Protein AF-A0A7X7EBE5-F1 (afdb_monomer_lite)

Foldseek 3Di:
DDDDDPVPVVPPVVPPVVVPVVVVVPPVPPPCPPVPPVQQFWAWKWKAQQVQREIEIDTDSRLVVVLVVQVVCLVVLNDPDNVVSVCCVVPHPVRIDIGGDDTDDPPDDRVVRNVVVVVVCVVVVGHYD

pLDDT: mean 72.9, std 20.58, range [32.28, 92.06]

Radius of gyration: 17.82 Å; chains: 1; bounding box: 35×42×55 Å

Secondary structure (DSSP, 8-state):
----SGGGTHHHHTTTTHHHHHHHHTTSSSS-TTT-------EEEEEEETTT--EEEEEESSHHHHHHHHHHHHHHT--S-HHHHHHHHHH-GGGEEEEEEEE--TTS-HHHHHHHHHHHHHHTTPPB-

Sequence (129 aa):
MHVTQIGKQMRRWFAHMTFICYHACMLVNERYSHLFTNQKVRGLIRIKNLQNNRILLVGSEDIAADIQRIRFSLDLGTYENDVLQQEYETIGLELFSIDAYLQASEDEDLQTLLAEHTKHLLAQSLLMY

Structure (mmCIF, N/CA/C/O backbone):
data_AF-A0A7X7EBE5-F1
#
_entry.id   AF-A0A7X7EBE5-F1
#
loop_
_atom_site.group_PDB
_atom_site.id
_atom_site.type_symbol
_atom_site.label_atom_id
_atom_site.label_alt_id
_atom_site.label_comp_id
_atom_site.label_asym_id
_atom_site.label_entity_id
_atom_site.label_seq_id
_atom_site.pdbx_PDB_ins_code
_atom_site.Cartn_x
_atom_site.Cartn_y
_atom_site.Cartn_z
_atom_site.occupancy
_atom_site.B_iso_or_equiv
_atom_site.auth_seq_id
_atom_site.auth_comp_id
_atom_site.auth_asym_id
_atom_site.auth_atom_id
_atom_site.pdbx_PDB_model_num
ATOM 1 N N . MET A 1 1 ? -14.994 -16.109 30.445 1.00 39.00 1 MET A N 1
ATOM 2 C CA . MET A 1 1 ? -13.861 -16.398 29.539 1.00 39.00 1 MET A CA 1
ATOM 3 C C . MET A 1 1 ? -14.409 -17.217 28.377 1.00 39.00 1 MET A C 1
ATOM 5 O O . MET A 1 1 ? -14.638 -18.403 28.545 1.00 39.00 1 MET A O 1
ATOM 9 N N . HIS A 1 2 ? -14.777 -16.572 27.267 1.00 39.03 2 HIS A N 1
ATOM 10 C CA . HIS A 1 2 ? -15.507 -17.207 26.161 1.00 39.03 2 HIS A CA 1
ATOM 11 C C . HIS A 1 2 ? -14.879 -16.751 24.836 1.00 39.03 2 HIS A C 1
ATOM 13 O O . HIS A 1 2 ? -15.316 -15.779 24.233 1.00 39.03 2 HIS A O 1
ATOM 19 N N . VAL A 1 3 ? -13.798 -17.413 24.419 1.00 44.19 3 VAL A N 1
ATOM 20 C CA . VAL A 1 3 ? -13.132 -17.159 23.130 1.00 44.19 3 VAL A CA 1
ATOM 21 C C . VAL A 1 3 ? -12.849 -18.510 22.485 1.00 44.19 3 VAL A C 1
ATOM 23 O O . VAL A 1 3 ? -11.767 -19.068 22.629 1.00 44.19 3 VAL A O 1
ATOM 26 N N . THR A 1 4 ? -13.863 -19.128 21.871 1.00 50.44 4 THR A N 1
ATOM 27 C CA . THR A 1 4 ? -13.669 -20.399 21.136 1.00 50.44 4 THR A CA 1
ATOM 28 C C . THR A 1 4 ? -14.784 -20.690 20.122 1.00 50.44 4 THR A C 1
ATOM 30 O O . THR A 1 4 ? -15.250 -21.819 20.002 1.00 50.44 4 THR A O 1
ATOM 33 N N . GLN A 1 5 ? -15.255 -19.684 19.376 1.00 42.72 5 GLN A N 1
ATOM 34 C CA . GLN A 1 5 ? -16.290 -19.894 18.341 1.00 42.72 5 GLN A CA 1
ATOM 35 C C . GLN A 1 5 ? -15.924 -19.413 16.926 1.00 42.72 5 GLN A C 1
ATOM 37 O O . GLN A 1 5 ? -16.640 -19.740 15.986 1.00 42.72 5 GLN A O 1
ATOM 42 N N . ILE A 1 6 ? -14.789 -18.738 16.721 1.00 47.84 6 ILE A N 1
ATOM 43 C CA . ILE A 1 6 ? -14.470 -18.120 15.416 1.00 47.84 6 ILE A CA 1
ATOM 44 C C . ILE A 1 6 ? -13.873 -19.135 14.411 1.00 47.84 6 ILE A C 1
ATOM 46 O O . ILE A 1 6 ? -14.085 -19.033 13.206 1.00 47.84 6 ILE A O 1
ATOM 50 N N . GLY A 1 7 ? -13.249 -20.221 14.884 1.00 41.09 7 GLY A N 1
ATOM 51 C CA . GLY A 1 7 ? -12.564 -21.205 14.026 1.00 41.09 7 GLY A CA 1
ATOM 52 C C . GLY A 1 7 ? -13.449 -22.127 13.164 1.00 41.09 7 GLY A C 1
ATOM 53 O O . GLY A 1 7 ? -12.922 -23.000 12.473 1.00 41.09 7 GLY A O 1
ATOM 54 N N . LYS A 1 8 ? -14.786 -22.000 13.202 1.00 41.97 8 LYS A N 1
ATOM 55 C CA . LYS A 1 8 ? -15.704 -22.862 12.423 1.00 41.97 8 LYS A CA 1
ATOM 56 C C . LYS A 1 8 ? -16.255 -22.230 11.141 1.00 41.97 8 LYS A C 1
ATOM 58 O O . LYS A 1 8 ? -16.672 -22.988 10.269 1.00 41.97 8 LYS A O 1
ATOM 63 N N . GLN A 1 9 ? -16.215 -20.906 10.971 1.00 41.09 9 GLN A N 1
ATOM 64 C CA . GLN A 1 9 ? -16.648 -20.282 9.708 1.00 41.09 9 GLN A CA 1
ATOM 65 C C . GLN A 1 9 ? -15.575 -20.329 8.605 1.00 41.09 9 GLN A C 1
ATOM 67 O O . GLN A 1 9 ? -15.913 -20.398 7.426 1.00 41.09 9 GLN A O 1
ATOM 72 N N . MET A 1 10 ? -14.296 -20.417 8.978 1.00 38.41 10 MET A N 1
ATOM 73 C CA . MET A 1 10 ? -13.158 -20.360 8.048 1.00 38.41 10 MET A CA 1
ATOM 74 C C . MET A 1 10 ? -13.047 -21.570 7.102 1.00 38.41 10 MET A C 1
ATOM 76 O O . MET A 1 10 ? -12.520 -21.456 6.003 1.00 38.41 10 MET A O 1
ATOM 80 N N . ARG A 1 11 ? -13.587 -22.741 7.468 1.00 43.78 11 ARG A N 1
ATOM 81 C CA . ARG A 1 11 ? -13.451 -23.959 6.640 1.00 43.78 11 ARG A CA 1
ATOM 82 C C . ARG A 1 11 ? -14.485 -24.111 5.529 1.00 43.78 11 ARG A C 1
ATOM 84 O O . ARG A 1 11 ? -14.304 -24.961 4.663 1.00 43.78 11 ARG A O 1
ATOM 91 N N . ARG A 1 12 ? -15.565 -23.325 5.532 1.00 37.06 12 ARG A N 1
ATOM 92 C CA . ARG A 1 12 ? -16.661 -23.505 4.564 1.00 37.06 12 ARG A CA 1
ATOM 93 C C . ARG A 1 12 ? -16.508 -22.644 3.304 1.00 37.06 12 ARG A C 1
ATOM 95 O O . ARG A 1 12 ? -17.064 -23.004 2.274 1.00 37.06 12 ARG A O 1
ATOM 102 N N . TRP A 1 13 ? -15.689 -21.592 3.360 1.00 39.16 13 TRP A N 1
ATOM 103 C CA . TRP A 1 13 ? -15.339 -20.750 2.207 1.00 39.16 13 TRP A CA 1
ATOM 104 C C . TRP A 1 13 ? -14.169 -21.299 1.373 1.00 39.16 13 TRP A C 1
ATOM 106 O O . TRP A 1 13 ? -14.103 -21.052 0.171 1.00 39.16 13 TRP A O 1
ATOM 116 N N . PHE A 1 14 ? -13.305 -22.128 1.968 1.00 38.19 14 PHE A N 1
ATOM 117 C CA . PHE A 1 14 ? -12.137 -22.704 1.289 1.00 38.19 14 PHE A CA 1
ATOM 118 C C . PHE A 1 14 ? -12.472 -23.676 0.142 1.00 38.19 14 PHE A C 1
ATOM 120 O O . PHE A 1 14 ? -11.646 -23.861 -0.743 1.00 38.19 14 PHE A O 1
ATOM 127 N N . ALA A 1 15 ? -13.663 -24.284 0.123 1.00 40.09 15 ALA A N 1
ATOM 128 C CA . ALA A 1 15 ? -14.010 -25.305 -0.875 1.00 40.09 15 ALA A CA 1
ATOM 129 C C . ALA A 1 15 ? -14.749 -24.766 -2.115 1.00 40.09 15 ALA A C 1
ATOM 131 O O . ALA A 1 15 ? -14.810 -25.460 -3.126 1.00 40.09 15 ALA A O 1
ATOM 132 N N . HIS A 1 16 ? -15.317 -23.555 -2.065 1.00 32.28 16 HIS A N 1
ATOM 133 C CA . HIS A 1 16 ? -16.104 -23.004 -3.182 1.00 32.28 16 HIS A CA 1
ATOM 134 C C . HIS A 1 16 ? -15.326 -21.966 -4.013 1.00 32.28 16 HIS A C 1
ATOM 136 O O . HIS A 1 16 ? -15.622 -21.774 -5.189 1.00 32.28 16 HIS A O 1
ATOM 142 N N . MET A 1 17 ? -14.278 -21.351 -3.445 1.00 34.25 17 MET A N 1
ATOM 143 C CA . MET A 1 17 ? -13.469 -20.324 -4.121 1.00 34.25 17 MET A CA 1
ATOM 144 C C . MET A 1 17 ? -12.397 -20.896 -5.068 1.00 34.25 17 MET A C 1
ATOM 146 O O . MET A 1 17 ? -11.884 -20.188 -5.930 1.00 34.25 17 MET A O 1
ATOM 150 N N . THR A 1 18 ? -12.053 -22.182 -4.952 1.00 41.09 18 THR A N 1
ATOM 151 C CA . THR A 1 18 ? -11.023 -22.814 -5.798 1.00 41.09 18 THR A CA 1
ATOM 152 C C . THR A 1 18 ? -11.493 -23.016 -7.244 1.00 41.09 18 THR A C 1
ATOM 154 O O . THR A 1 18 ? -10.670 -23.080 -8.152 1.00 41.09 18 THR A O 1
ATOM 157 N N . PHE A 1 19 ? -12.808 -23.089 -7.484 1.00 33.34 19 PHE A N 1
ATOM 158 C CA . PHE A 1 19 ? -13.352 -23.428 -8.804 1.00 33.34 19 PHE A CA 1
ATOM 159 C C . PHE A 1 19 ? -13.604 -22.205 -9.705 1.00 33.34 19 PHE A C 1
ATOM 161 O O . PHE A 1 19 ? -13.576 -22.323 -10.927 1.00 33.34 19 PHE A O 1
ATOM 168 N N . ILE A 1 20 ? -13.794 -21.014 -9.127 1.00 42.91 20 ILE A N 1
ATOM 169 C CA . ILE A 1 20 ? -14.100 -19.793 -9.897 1.00 42.91 20 ILE A CA 1
ATOM 170 C C . ILE A 1 20 ? -12.813 -19.054 -10.311 1.00 42.91 20 ILE A C 1
ATOM 172 O O . ILE A 1 20 ? -12.742 -18.522 -11.419 1.00 42.91 20 ILE A O 1
ATOM 176 N N . CYS A 1 21 ? -11.748 -19.106 -9.499 1.00 35.56 21 CYS A N 1
ATOM 177 C CA . CYS A 1 21 ? -10.474 -18.451 -9.824 1.00 35.56 21 CYS A CA 1
ATOM 178 C C . CYS A 1 21 ? -9.722 -19.112 -10.993 1.00 35.56 21 CYS A C 1
ATOM 180 O O . CYS A 1 21 ? -9.113 -18.412 -11.799 1.00 35.56 21 CYS A O 1
ATOM 182 N N . TYR A 1 22 ? -9.806 -20.438 -11.154 1.00 42.50 22 TYR A N 1
ATOM 183 C CA . TYR A 1 22 ? -9.154 -21.117 -12.284 1.00 42.50 22 TYR A CA 1
ATOM 184 C C . TYR A 1 22 ? -9.875 -20.892 -13.623 1.00 42.50 22 TYR A C 1
ATOM 186 O O . TYR A 1 22 ? -9.225 -20.853 -14.666 1.00 42.50 22 TYR A O 1
ATOM 194 N N . HIS A 1 23 ? -11.196 -20.682 -13.615 1.00 37.88 23 HIS A N 1
ATOM 195 C CA . HIS A 1 23 ? -11.964 -20.482 -14.848 1.00 37.88 23 HIS A CA 1
ATOM 196 C C . HIS A 1 23 ? -11.949 -19.022 -15.344 1.00 37.88 23 HIS A C 1
ATOM 198 O O . HIS A 1 23 ? -12.056 -18.780 -16.545 1.00 37.88 23 HIS A O 1
ATOM 204 N N . ALA A 1 24 ? -11.750 -18.044 -14.451 1.00 43.88 24 ALA A N 1
ATOM 205 C CA . ALA A 1 24 ? -11.514 -16.650 -14.838 1.00 43.88 24 ALA A CA 1
ATOM 206 C C . ALA A 1 24 ? -10.091 -16.419 -15.388 1.00 43.88 24 ALA A C 1
ATOM 208 O O . ALA A 1 24 ? -9.892 -15.547 -16.231 1.00 43.88 24 ALA A O 1
ATOM 209 N N . CYS A 1 25 ? -9.113 -17.231 -14.969 1.00 40.22 25 CYS A N 1
ATOM 210 C CA . CYS A 1 25 ? -7.716 -17.089 -15.385 1.00 40.22 25 CYS A CA 1
ATOM 211 C C . CYS A 1 25 ? -7.483 -17.443 -16.873 1.00 40.22 25 CYS A C 1
ATOM 213 O O . CYS A 1 25 ? -6.618 -16.854 -17.514 1.00 40.22 25 CYS A O 1
ATOM 215 N N . MET A 1 26 ? -8.287 -18.336 -17.472 1.00 38.44 26 MET A N 1
ATOM 216 C CA . MET A 1 26 ? -8.099 -18.738 -18.880 1.00 38.44 26 MET A CA 1
ATOM 217 C C . MET A 1 26 ? -8.824 -17.874 -19.928 1.00 38.44 26 MET A C 1
ATOM 219 O O . MET A 1 26 ? -8.460 -17.942 -21.097 1.00 38.44 26 MET A O 1
ATOM 223 N N . LEU A 1 27 ? -9.795 -17.028 -19.559 1.00 42.12 27 LEU A N 1
ATOM 224 C CA . LEU A 1 27 ? -10.525 -16.186 -20.532 1.00 42.12 27 LEU A CA 1
ATOM 225 C C . LEU A 1 27 ? -9.923 -14.785 -20.743 1.00 42.12 27 LEU A C 1
ATOM 227 O O . LEU A 1 27 ? -10.336 -14.067 -21.651 1.00 42.12 27 LEU A O 1
ATOM 231 N N . VAL A 1 28 ? -8.934 -14.393 -19.939 1.00 46.19 28 VAL A N 1
ATOM 232 C CA . VAL A 1 28 ? -8.272 -13.075 -20.024 1.00 46.19 28 VAL A CA 1
ATOM 233 C C . VAL A 1 28 ? -7.020 -13.119 -20.916 1.00 46.19 28 VAL A C 1
ATOM 235 O O . VAL A 1 28 ? -6.420 -12.090 -21.208 1.00 46.19 28 VAL A O 1
ATOM 238 N N . ASN A 1 29 ? -6.629 -14.296 -21.412 1.00 46.09 29 ASN A N 1
ATOM 239 C CA . ASN A 1 29 ? -5.350 -14.463 -22.103 1.00 46.09 29 ASN A CA 1
ATOM 240 C C . ASN A 1 29 ? -5.353 -14.010 -23.582 1.00 46.09 29 ASN A C 1
ATOM 242 O O . ASN A 1 29 ? -4.295 -13.715 -24.124 1.00 46.09 29 ASN A O 1
ATOM 246 N N . GLU A 1 30 ? -6.511 -13.893 -24.247 1.00 45.50 30 GLU A N 1
ATOM 247 C CA . GLU A 1 30 ? -6.556 -13.587 -25.695 1.00 45.50 30 GLU A CA 1
ATOM 248 C C . GLU A 1 30 ? -6.779 -12.105 -26.055 1.00 45.50 30 GLU A C 1
ATOM 250 O O . GLU A 1 30 ? -6.650 -11.741 -27.221 1.00 45.50 30 GLU A O 1
ATOM 255 N N . ARG A 1 31 ? -7.083 -11.215 -25.095 1.00 44.94 31 ARG A N 1
ATOM 256 C CA . ARG A 1 31 ? -7.346 -9.782 -25.385 1.00 44.94 31 ARG A CA 1
ATOM 257 C C . ARG A 1 31 ? -6.302 -8.791 -24.866 1.00 44.94 31 ARG A C 1
ATOM 259 O O . ARG A 1 31 ? -6.419 -7.603 -25.151 1.00 44.94 31 ARG A O 1
ATOM 266 N N . TYR A 1 32 ? -5.275 -9.254 -24.155 1.00 48.84 32 TYR A N 1
ATOM 267 C CA . TYR A 1 32 ? -4.288 -8.380 -23.507 1.00 48.84 32 TYR A CA 1
ATOM 268 C C . TYR A 1 32 ? -2.837 -8.670 -23.900 1.00 48.84 32 TYR A C 1
ATOM 270 O O . TYR A 1 32 ? -1.919 -8.246 -23.206 1.00 48.84 32 TYR A O 1
ATOM 278 N N . SER A 1 33 ? -2.606 -9.305 -25.052 1.00 40.06 33 SER A N 1
ATOM 279 C CA . SER A 1 33 ? -1.264 -9.573 -25.601 1.00 40.06 33 SER A CA 1
ATOM 280 C C . SER A 1 33 ? -0.377 -8.326 -25.754 1.00 40.06 33 SER A C 1
ATOM 282 O O . SER A 1 33 ? 0.834 -8.455 -25.880 1.00 40.06 33 SER A O 1
ATOM 284 N N . HIS A 1 34 ? -0.956 -7.121 -25.709 1.00 46.28 34 HIS A N 1
ATOM 285 C CA . HIS A 1 34 ? -0.237 -5.843 -25.772 1.00 46.28 34 HIS A CA 1
ATOM 286 C C . HIS A 1 34 ? -0.050 -5.153 -24.408 1.00 46.28 34 HIS A C 1
ATOM 288 O O . HIS A 1 34 ? 0.752 -4.231 -24.322 1.00 46.28 34 HIS A O 1
ATOM 294 N N . LEU A 1 35 ? -0.750 -5.584 -23.346 1.00 47.12 35 LEU A N 1
ATOM 295 C CA . LEU A 1 35 ? -0.489 -5.115 -21.972 1.00 47.12 35 LEU A CA 1
ATOM 296 C C . LEU A 1 35 ? 0.694 -5.849 -21.327 1.00 47.12 35 LEU A C 1
ATOM 298 O O . LEU A 1 35 ? 1.225 -5.391 -20.323 1.00 47.12 35 LEU A O 1
ATOM 302 N N . PHE A 1 36 ? 1.134 -6.958 -21.927 1.00 45.81 36 PHE A N 1
ATOM 303 C CA . PHE A 1 36 ? 2.371 -7.658 -21.591 1.00 45.81 36 PHE A CA 1
ATOM 304 C C . PHE A 1 36 ? 3.566 -7.117 -22.387 1.00 45.81 36 PHE A C 1
ATOM 306 O O . PHE A 1 36 ? 4.433 -7.876 -22.823 1.00 45.81 36 PHE A O 1
ATOM 313 N N . THR A 1 37 ? 3.679 -5.795 -22.553 1.00 44.06 37 THR A N 1
ATOM 314 C CA . THR A 1 37 ? 5.033 -5.238 -22.526 1.00 44.06 37 THR A CA 1
ATOM 315 C C . THR A 1 37 ? 5.567 -5.588 -21.149 1.00 44.06 37 THR A C 1
ATOM 317 O O . THR A 1 37 ? 5.143 -5.016 -20.152 1.00 44.06 37 THR A O 1
ATOM 320 N N . ASN A 1 38 ? 6.421 -6.605 -21.104 1.00 51.72 38 ASN A N 1
ATOM 321 C CA . ASN A 1 38 ? 7.101 -7.149 -19.934 1.00 51.72 38 ASN A CA 1
ATOM 322 C C . ASN A 1 38 ? 8.097 -6.125 -19.345 1.00 51.72 38 ASN A C 1
ATOM 324 O O . ASN A 1 38 ? 9.257 -6.437 -19.092 1.00 51.72 38 ASN A O 1
ATOM 328 N N . GLN A 1 39 ? 7.679 -4.865 -19.225 1.00 56.97 39 GLN A N 1
ATOM 329 C CA . GLN A 1 39 ? 8.361 -3.838 -18.470 1.00 56.97 39 GLN A CA 1
ATOM 330 C C . GLN A 1 39 ? 7.845 -3.964 -17.051 1.00 56.97 39 GLN A C 1
ATOM 332 O O . GLN A 1 39 ? 6.735 -3.544 -16.730 1.00 56.97 39 GLN A O 1
ATOM 337 N N . LYS A 1 40 ? 8.661 -4.603 -16.219 1.00 70.56 40 LY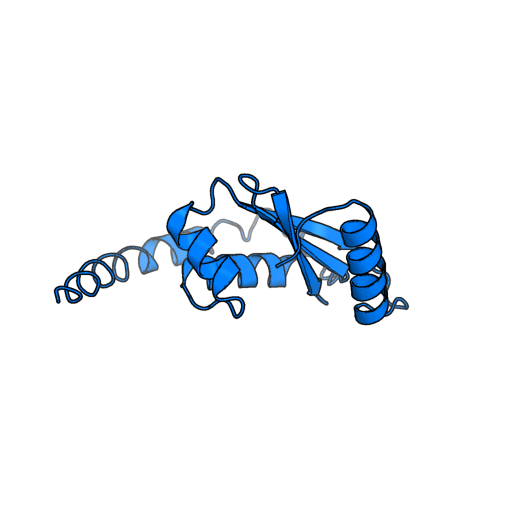S A N 1
ATOM 338 C CA . LYS A 1 4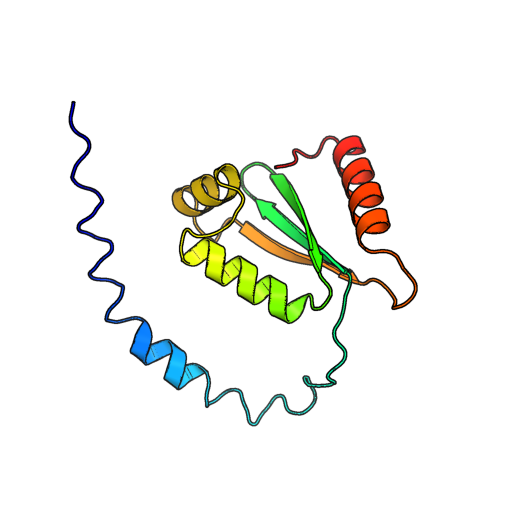0 ? 8.504 -4.547 -14.774 1.00 70.56 40 LYS A CA 1
ATOM 339 C C . LYS A 1 40 ? 8.578 -3.080 -14.383 1.00 70.56 40 LYS A C 1
ATOM 341 O O . LYS A 1 40 ? 9.627 -2.452 -14.510 1.00 70.56 40 LYS A O 1
ATOM 346 N N . VAL A 1 41 ? 7.437 -2.516 -14.013 1.00 79.88 41 VAL A N 1
ATOM 347 C CA . VAL A 1 41 ? 7.379 -1.138 -13.541 1.00 79.88 41 VAL A CA 1
ATOM 348 C C . VAL A 1 41 ? 7.667 -1.184 -12.057 1.00 79.88 41 VAL A C 1
ATOM 350 O O . VAL A 1 41 ? 6.837 -1.651 -11.274 1.00 79.88 41 VAL A O 1
ATOM 353 N N . ARG A 1 42 ? 8.850 -0.705 -11.689 1.00 88.56 42 ARG A N 1
ATOM 354 C CA . ARG A 1 42 ? 9.232 -0.534 -10.295 1.00 88.56 42 ARG A CA 1
ATOM 355 C C . ARG A 1 42 ? 8.775 0.814 -9.761 1.00 88.56 42 ARG A C 1
ATOM 357 O O . ARG A 1 42 ? 8.492 1.740 -10.519 1.00 88.56 42 ARG A O 1
ATOM 364 N N . GLY A 1 43 ? 8.709 0.935 -8.446 1.00 91.69 43 GLY A N 1
ATOM 365 C CA . GLY A 1 43 ? 8.357 2.170 -7.765 1.00 91.69 43 GLY A CA 1
ATOM 366 C C . GLY A 1 43 ? 7.711 1.918 -6.413 1.00 91.69 43 GLY A C 1
ATOM 367 O O . GLY A 1 43 ? 8.059 0.976 -5.706 1.00 91.69 43 GLY A O 1
ATOM 368 N N . LEU A 1 44 ? 6.787 2.793 -6.031 1.00 92.06 44 LEU A N 1
ATOM 369 C CA . LEU A 1 44 ? 6.127 2.770 -4.734 1.00 92.06 44 LEU A CA 1
ATOM 370 C C . LEU A 1 44 ? 4.651 2.418 -4.893 1.00 92.06 44 LEU A C 1
ATOM 372 O O . LEU A 1 44 ? 3.934 3.001 -5.707 1.00 92.06 44 LEU A O 1
ATOM 376 N N . ILE A 1 45 ? 4.189 1.500 -4.058 1.00 91.62 45 ILE A N 1
ATOM 377 C CA . ILE A 1 45 ? 2.787 1.143 -3.868 1.00 91.62 45 ILE A CA 1
ATOM 378 C C . ILE A 1 45 ? 2.282 1.882 -2.636 1.00 91.62 45 ILE A C 1
ATOM 380 O O . ILE A 1 45 ? 2.979 1.972 -1.624 1.00 91.62 45 ILE A O 1
ATOM 384 N N . ARG A 1 46 ? 1.053 2.385 -2.708 1.00 91.75 46 ARG A N 1
ATOM 385 C CA . ARG A 1 46 ? 0.354 2.978 -1.574 1.00 91.75 46 ARG A CA 1
ATOM 386 C C . ARG A 1 46 ? -0.854 2.136 -1.216 1.00 91.75 46 ARG A C 1
ATOM 388 O O . ARG A 1 46 ? -1.721 1.891 -2.050 1.00 91.75 46 ARG A O 1
ATOM 395 N N . ILE A 1 47 ? -0.922 1.767 0.054 1.00 91.00 47 ILE A N 1
ATOM 396 C CA . ILE A 1 47 ? -2.100 1.189 0.686 1.00 91.00 47 ILE A CA 1
ATOM 397 C C . ILE A 1 47 ? -2.688 2.278 1.576 1.00 91.00 47 ILE A C 1
ATOM 399 O O . ILE A 1 47 ? -2.039 2.733 2.514 1.00 91.00 47 ILE A O 1
ATOM 403 N N . LYS A 1 48 ? -3.895 2.739 1.264 1.00 90.62 48 LYS A N 1
ATOM 404 C CA . LYS A 1 48 ? -4.587 3.782 2.015 1.00 90.62 48 LYS A CA 1
ATOM 405 C C . LYS A 1 48 ? -5.890 3.243 2.579 1.00 90.62 48 LYS A C 1
ATOM 407 O O . LYS A 1 48 ? -6.755 2.806 1.825 1.00 90.62 48 LYS A O 1
ATOM 412 N N . ASN A 1 49 ? -6.063 3.371 3.885 1.00 88.75 49 ASN A N 1
ATOM 413 C CA . ASN A 1 49 ? -7.352 3.187 4.527 1.00 88.75 49 ASN A CA 1
ATOM 414 C C . ASN A 1 49 ? -8.175 4.474 4.363 1.00 88.75 49 ASN A C 1
ATOM 416 O O . ASN A 1 49 ? -7.765 5.560 4.779 1.00 88.75 49 ASN A O 1
ATOM 420 N N . LEU A 1 50 ? -9.328 4.368 3.707 1.00 86.75 50 LEU A N 1
ATOM 421 C CA . LEU A 1 50 ? -10.201 5.501 3.399 1.00 86.75 50 LEU A CA 1
ATOM 422 C C . LEU A 1 50 ? -11.019 5.967 4.613 1.00 86.75 50 LEU A C 1
ATOM 424 O O . LEU A 1 50 ? -11.508 7.094 4.613 1.00 86.75 50 LEU A O 1
ATOM 428 N N . GLN A 1 51 ? -11.144 5.140 5.655 1.00 84.38 51 GLN A N 1
ATOM 429 C CA . GLN A 1 51 ? -11.881 5.464 6.876 1.00 84.38 51 GLN A CA 1
ATOM 430 C C . GLN A 1 51 ? -11.068 6.353 7.825 1.00 84.38 51 GLN A C 1
ATOM 432 O O . GLN A 1 51 ? -11.592 7.329 8.358 1.00 84.38 51 GLN A O 1
ATOM 437 N N . ASN A 1 52 ? -9.796 6.021 8.057 1.00 83.62 52 ASN A N 1
ATOM 438 C CA . ASN A 1 52 ? -8.927 6.735 9.003 1.00 83.62 52 ASN A CA 1
ATOM 439 C C . ASN A 1 52 ? -7.804 7.537 8.317 1.00 83.62 52 ASN A C 1
ATOM 441 O O . ASN A 1 52 ? -7.008 8.181 8.999 1.00 83.62 52 ASN A O 1
ATOM 445 N N . ASN A 1 53 ? -7.752 7.520 6.978 1.00 85.75 53 ASN A N 1
ATOM 446 C CA . ASN A 1 53 ? -6.710 8.141 6.157 1.00 85.75 53 ASN A CA 1
ATOM 447 C C . ASN A 1 53 ? -5.283 7.658 6.465 1.00 85.75 53 ASN A C 1
ATOM 449 O O . ASN A 1 53 ? -4.326 8.337 6.083 1.00 85.75 53 ASN A O 1
ATOM 453 N N . ARG A 1 54 ? -5.124 6.494 7.110 1.00 88.75 54 ARG A N 1
ATOM 454 C CA . ARG A 1 54 ? -3.808 5.892 7.311 1.00 88.75 54 ARG A CA 1
ATOM 455 C C . ARG A 1 54 ? -3.239 5.398 5.995 1.00 88.75 54 ARG A C 1
ATOM 457 O O . ARG A 1 54 ? -3.968 4.884 5.143 1.00 88.75 54 ARG A O 1
ATOM 464 N N . ILE A 1 55 ? -1.935 5.559 5.835 1.00 90.56 55 ILE A N 1
ATOM 465 C CA . ILE A 1 55 ? -1.218 5.206 4.619 1.00 90.56 55 ILE A CA 1
ATOM 466 C C . ILE A 1 55 ? -0.034 4.308 4.968 1.00 90.56 55 ILE A C 1
ATOM 468 O O . ILE A 1 55 ? 0.695 4.570 5.918 1.00 90.56 55 ILE A O 1
ATOM 472 N N . LEU A 1 56 ? 0.165 3.264 4.170 1.00 90.94 56 LEU A N 1
ATOM 473 C CA . LEU A 1 56 ? 1.386 2.476 4.124 1.00 90.94 56 LEU A CA 1
ATOM 474 C C . LEU A 1 56 ? 1.986 2.609 2.724 1.00 90.94 56 LEU A C 1
ATOM 476 O O . LEU A 1 56 ? 1.292 2.408 1.724 1.00 90.94 56 LEU A O 1
ATOM 480 N N . LEU A 1 57 ? 3.267 2.963 2.660 1.00 91.88 57 LEU A N 1
ATOM 481 C CA . LEU A 1 57 ? 4.041 2.922 1.426 1.00 91.88 57 LEU A CA 1
ATOM 482 C C . LEU A 1 57 ? 4.907 1.667 1.404 1.00 91.88 57 LEU A C 1
ATOM 484 O O . LEU A 1 57 ? 5.521 1.314 2.408 1.00 91.88 57 LEU A O 1
ATOM 488 N N . VAL A 1 58 ? 4.976 1.021 0.244 1.00 90.62 58 VAL A N 1
ATOM 489 C CA . VAL A 1 58 ? 5.777 -0.185 0.026 1.00 90.62 58 VAL A CA 1
ATOM 490 C C . VAL A 1 58 ? 6.559 -0.020 -1.270 1.00 90.62 58 VAL A C 1
ATOM 492 O O . VAL A 1 58 ? 5.978 0.301 -2.303 1.00 90.62 58 VAL A O 1
ATOM 495 N N . GLY A 1 59 ? 7.874 -0.221 -1.225 1.00 90.75 59 GLY A N 1
ATOM 496 C CA . GLY A 1 59 ? 8.698 -0.272 -2.432 1.00 90.75 59 GLY A CA 1
ATOM 497 C C . GLY A 1 59 ? 8.501 -1.597 -3.163 1.00 90.75 59 GLY A C 1
ATOM 498 O O . GLY A 1 59 ? 8.398 -2.643 -2.525 1.00 90.75 59 GLY A O 1
ATOM 499 N N . SER A 1 60 ? 8.440 -1.555 -4.489 1.00 89.75 60 SER A N 1
ATOM 500 C CA . SER A 1 60 ? 8.227 -2.731 -5.325 1.00 89.75 60 SER A CA 1
ATOM 501 C C . SER A 1 60 ? 9.013 -2.635 -6.627 1.00 89.75 60 SER A C 1
ATOM 503 O O . SER A 1 60 ? 9.033 -1.592 -7.275 1.00 89.75 60 SER A O 1
ATOM 505 N N . GLU A 1 61 ? 9.628 -3.747 -7.024 1.00 87.50 61 GLU A N 1
ATOM 506 C CA . GLU A 1 61 ? 10.294 -3.903 -8.324 1.00 87.50 61 GLU A CA 1
ATOM 507 C C . GLU A 1 61 ? 9.299 -4.231 -9.454 1.00 87.50 61 GLU A C 1
ATOM 509 O O . GLU A 1 61 ? 9.597 -4.041 -10.631 1.00 87.50 61 GLU A O 1
ATOM 514 N N . ASP A 1 62 ? 8.109 -4.721 -9.101 1.00 87.38 62 ASP A N 1
ATOM 515 C CA . ASP A 1 62 ? 7.019 -5.025 -10.025 1.00 87.38 62 ASP A CA 1
ATOM 516 C C . ASP A 1 62 ? 5.691 -4.657 -9.360 1.00 87.38 62 ASP A C 1
ATOM 518 O O . ASP A 1 62 ? 5.042 -5.469 -8.694 1.00 87.38 62 ASP A O 1
ATOM 522 N N . ILE A 1 63 ? 5.299 -3.396 -9.543 1.00 86.81 63 ILE A N 1
ATOM 523 C CA . ILE A 1 63 ? 4.122 -2.806 -8.905 1.00 86.81 63 ILE A CA 1
ATOM 524 C C . ILE A 1 63 ? 2.864 -3.634 -9.184 1.00 86.81 63 ILE A C 1
ATOM 526 O O . ILE A 1 63 ? 2.043 -3.831 -8.290 1.00 86.81 63 ILE A O 1
ATOM 530 N N . ALA A 1 64 ? 2.684 -4.119 -10.415 1.00 83.25 64 ALA A N 1
ATOM 531 C CA . ALA A 1 64 ? 1.477 -4.847 -10.790 1.00 83.25 64 ALA A CA 1
ATOM 532 C C . ALA A 1 64 ? 1.399 -6.198 -10.067 1.00 83.25 64 ALA A C 1
ATOM 534 O O . ALA A 1 64 ? 0.354 -6.531 -9.495 1.00 83.25 64 ALA A O 1
ATOM 535 N N . ALA A 1 65 ? 2.504 -6.948 -10.057 1.00 85.69 65 ALA A N 1
ATOM 536 C CA . ALA A 1 65 ? 2.582 -8.230 -9.369 1.00 85.69 65 ALA A CA 1
ATOM 537 C C . ALA A 1 65 ? 2.462 -8.066 -7.846 1.00 85.69 65 ALA A C 1
ATOM 539 O O . ALA A 1 65 ? 1.707 -8.798 -7.200 1.00 85.69 65 ALA A O 1
ATOM 540 N N . ASP A 1 66 ? 3.146 -7.081 -7.263 1.00 88.88 66 ASP A N 1
ATOM 541 C CA . ASP A 1 66 ? 3.110 -6.862 -5.819 1.00 88.88 66 ASP A CA 1
ATOM 542 C C . ASP A 1 66 ? 1.764 -6.324 -5.336 1.00 88.88 66 ASP A C 1
ATOM 544 O O . ASP A 1 66 ? 1.312 -6.749 -4.278 1.00 88.88 66 ASP A O 1
ATOM 548 N N . ILE A 1 67 ? 1.057 -5.476 -6.094 1.00 86.56 67 ILE A N 1
ATOM 549 C CA . ILE A 1 67 ? -0.315 -5.072 -5.731 1.00 86.56 67 ILE A CA 1
ATOM 550 C C . ILE A 1 67 ? -1.225 -6.300 -5.626 1.00 86.56 67 ILE A C 1
ATOM 552 O O . ILE A 1 67 ? -2.002 -6.416 -4.674 1.00 86.56 67 ILE A O 1
ATOM 556 N N . GLN A 1 68 ? -1.135 -7.227 -6.585 1.00 84.75 68 GLN A N 1
ATOM 557 C CA . GLN A 1 68 ? -1.913 -8.466 -6.548 1.00 84.75 68 GLN A CA 1
ATOM 558 C C . GLN A 1 68 ? -1.513 -9.341 -5.361 1.00 84.75 68 GLN A C 1
ATOM 560 O O . GLN A 1 68 ? -2.387 -9.840 -4.653 1.00 84.75 68 GLN A O 1
ATOM 565 N N . ARG A 1 69 ? -0.208 -9.481 -5.103 1.00 86.44 69 ARG A N 1
ATOM 566 C CA . ARG A 1 69 ? 0.316 -10.236 -3.961 1.00 86.44 69 ARG A CA 1
ATOM 567 C C . ARG A 1 69 ? -0.151 -9.648 -2.632 1.00 86.44 69 ARG A C 1
ATOM 569 O O . ARG A 1 69 ? -0.607 -10.396 -1.780 1.00 86.44 69 ARG A O 1
ATOM 576 N N . ILE A 1 70 ? -0.072 -8.329 -2.463 1.00 87.88 70 ILE A N 1
ATOM 577 C CA . ILE A 1 70 ? -0.518 -7.618 -1.259 1.00 87.88 70 ILE A CA 1
ATOM 578 C C . ILE A 1 70 ? -2.013 -7.847 -1.046 1.00 87.88 70 ILE A C 1
ATOM 580 O O . ILE A 1 70 ? -2.402 -8.255 0.043 1.00 87.88 70 ILE A O 1
ATOM 584 N N . ARG A 1 71 ? -2.844 -7.642 -2.078 1.00 85.38 71 ARG A N 1
ATOM 585 C CA . ARG A 1 71 ? -4.291 -7.908 -1.998 1.00 85.38 71 ARG A CA 1
ATOM 586 C C . ARG A 1 71 ? -4.571 -9.338 -1.562 1.00 85.38 71 ARG A C 1
ATOM 588 O O . ARG A 1 71 ? -5.307 -9.544 -0.610 1.00 85.38 71 ARG A O 1
ATOM 595 N N . PHE A 1 72 ? -3.917 -10.299 -2.203 1.00 85.50 72 PHE A N 1
ATOM 596 C CA . PHE A 1 72 ? -4.084 -11.707 -1.880 1.00 85.50 72 PHE A CA 1
ATOM 597 C C . PHE A 1 72 ? -3.646 -12.035 -0.446 1.00 85.50 72 PHE A C 1
ATOM 599 O O . PHE A 1 72 ? -4.357 -12.739 0.261 1.00 85.50 72 PHE A O 1
ATOM 606 N N . SER A 1 73 ? -2.515 -11.498 0.016 1.00 86.38 73 SER A N 1
ATOM 607 C CA . SER A 1 73 ? -2.064 -11.667 1.402 1.00 86.38 73 SER A CA 1
ATOM 608 C C . SER A 1 73 ? -3.041 -11.064 2.411 1.00 86.38 73 SER A C 1
ATOM 610 O O . SER A 1 73 ? -3.268 -11.667 3.457 1.00 86.38 73 SER A O 1
ATOM 612 N N . LEU A 1 74 ? -3.623 -9.903 2.096 1.00 86.19 74 LEU A N 1
ATOM 613 C CA . LEU A 1 74 ? -4.622 -9.247 2.939 1.00 86.19 74 LEU A CA 1
ATOM 614 C C . LEU A 1 74 ? -5.924 -10.047 3.001 1.00 86.19 74 LEU A C 1
ATOM 616 O O . LEU A 1 74 ? -6.435 -10.297 4.090 1.00 86.19 74 LEU A O 1
ATOM 620 N N . ASP A 1 75 ? -6.407 -10.524 1.853 1.00 83.12 75 ASP A N 1
ATOM 621 C CA . ASP A 1 75 ? -7.570 -11.413 1.757 1.00 83.12 75 ASP A CA 1
ATOM 622 C C . ASP A 1 75 ? -7.360 -12.727 2.531 1.00 83.12 75 ASP A C 1
ATOM 624 O O . ASP A 1 75 ? -8.308 -13.302 3.068 1.00 83.12 75 ASP A O 1
ATOM 628 N N . LEU A 1 76 ? -6.119 -13.221 2.591 1.00 84.19 76 LEU A N 1
ATOM 629 C CA . LEU A 1 76 ? -5.772 -14.462 3.281 1.00 84.19 76 LEU A CA 1
ATOM 630 C C . LEU A 1 76 ? -5.506 -14.314 4.782 1.00 84.19 76 LEU A C 1
ATOM 632 O O . LEU A 1 76 ? -5.415 -15.342 5.459 1.00 84.19 76 LEU A O 1
ATOM 636 N N . GLY A 1 77 ? -5.361 -13.101 5.317 1.00 83.94 77 GLY A N 1
ATOM 637 C CA . GLY A 1 77 ? -4.969 -12.952 6.722 1.00 83.94 77 GLY A CA 1
ATOM 638 C C . GLY A 1 77 ? -3.470 -13.104 6.979 1.00 83.94 77 GLY A C 1
ATOM 639 O O . GLY A 1 77 ? -3.078 -13.371 8.110 1.00 83.94 77 GLY A O 1
ATOM 640 N N . THR A 1 78 ? -2.624 -13.031 5.946 1.00 84.12 78 THR A N 1
ATOM 641 C CA . THR A 1 78 ? -1.186 -13.355 6.039 1.00 84.12 78 THR A CA 1
ATOM 642 C C . THR A 1 78 ? -0.281 -12.166 5.734 1.00 84.12 78 THR A C 1
ATOM 644 O O . THR A 1 78 ? 0.892 -12.358 5.407 1.00 84.12 78 THR A O 1
ATOM 647 N N . TYR A 1 79 ? -0.812 -10.944 5.749 1.00 85.50 79 TYR A N 1
ATOM 648 C CA . TYR A 1 79 ? 0.002 -9.754 5.540 1.00 85.50 79 TYR A CA 1
ATOM 649 C C . TYR A 1 79 ? 0.868 -9.447 6.769 1.00 85.50 79 TYR A C 1
ATOM 651 O O . TYR A 1 79 ? 0.429 -9.618 7.900 1.00 85.50 79 TYR A O 1
ATOM 659 N N . GLU A 1 80 ? 2.099 -8.978 6.547 1.00 84.81 80 GLU A N 1
ATOM 660 C CA . GLU A 1 80 ? 3.106 -8.796 7.608 1.00 84.81 80 GLU A CA 1
ATOM 661 C C . GLU A 1 80 ? 2.731 -7.718 8.637 1.00 84.81 80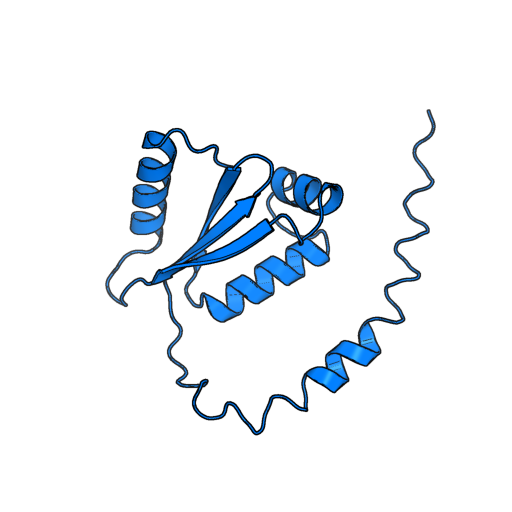 GLU A C 1
ATOM 663 O O . GLU A 1 80 ? 3.213 -7.747 9.766 1.00 84.81 80 GLU A O 1
ATOM 668 N N . ASN A 1 81 ? 1.892 -6.748 8.260 1.00 84.50 81 ASN A N 1
ATOM 669 C CA . ASN A 1 81 ? 1.452 -5.693 9.166 1.00 84.50 81 ASN A CA 1
ATOM 670 C C . ASN A 1 81 ? 0.150 -6.104 9.870 1.00 84.50 81 ASN A C 1
ATOM 672 O O . ASN A 1 81 ? -0.933 -5.934 9.309 1.00 84.50 81 ASN A O 1
ATOM 676 N N . ASP A 1 82 ? 0.270 -6.597 11.106 1.00 85.38 82 ASP A N 1
ATOM 677 C CA . ASP A 1 82 ? -0.857 -7.063 11.929 1.00 85.38 82 ASP A CA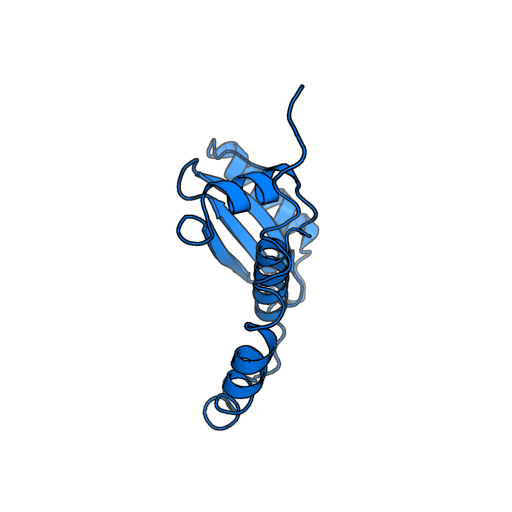 1
ATOM 678 C C . ASP A 1 82 ? -1.945 -5.994 12.120 1.00 85.38 82 ASP A C 1
ATOM 680 O O . ASP A 1 82 ? -3.136 -6.301 12.088 1.00 85.38 82 ASP A O 1
ATOM 684 N N . VAL A 1 83 ? -1.556 -4.725 12.303 1.00 86.25 83 VAL A N 1
ATOM 685 C CA . VAL A 1 83 ? -2.503 -3.616 12.515 1.00 86.25 83 VAL A CA 1
ATOM 686 C C . VAL A 1 83 ? -3.323 -3.379 11.254 1.00 86.25 83 VAL A C 1
ATOM 688 O O . VAL A 1 83 ? -4.549 -3.284 11.311 1.00 86.25 83 VAL A O 1
ATOM 691 N N . LEU A 1 84 ? -2.649 -3.306 10.107 1.00 86.75 84 LEU A N 1
ATOM 692 C CA . LEU A 1 84 ? -3.295 -3.130 8.815 1.00 86.75 84 LEU A CA 1
ATOM 693 C C . LEU A 1 84 ? -4.167 -4.344 8.483 1.00 86.75 84 LEU A C 1
ATOM 695 O O . LEU A 1 84 ? -5.301 -4.154 8.058 1.00 86.75 84 LEU A O 1
ATOM 699 N N . GLN A 1 85 ? -3.685 -5.565 8.731 1.00 86.75 85 GLN A N 1
ATOM 700 C CA . GLN A 1 85 ? -4.439 -6.803 8.526 1.00 86.75 85 GLN A CA 1
ATOM 701 C C . GLN A 1 85 ? -5.716 -6.830 9.373 1.00 86.75 85 GLN A C 1
ATOM 703 O O . GLN A 1 85 ? -6.798 -7.106 8.860 1.00 86.75 85 GLN A O 1
ATOM 708 N N . GLN A 1 86 ? -5.620 -6.486 10.657 1.00 86.19 86 GLN A N 1
ATOM 709 C CA . GLN A 1 86 ? -6.772 -6.458 11.551 1.00 86.19 86 GLN A CA 1
ATOM 710 C C . GLN A 1 86 ? -7.792 -5.386 11.143 1.00 86.19 86 GLN A C 1
ATOM 712 O O . GLN A 1 86 ? -9.000 -5.636 11.168 1.00 86.19 86 GLN A O 1
ATOM 717 N N . GLU A 1 87 ? -7.334 -4.190 10.758 1.00 86.06 87 GLU A N 1
ATOM 718 C CA . GLU A 1 87 ? -8.222 -3.147 10.231 1.00 86.06 87 GLU A CA 1
ATOM 719 C C . GLU A 1 87 ? -8.876 -3.587 8.920 1.00 86.06 87 GLU A C 1
ATOM 721 O O . GLU A 1 87 ? -10.077 -3.392 8.732 1.00 86.06 87 GLU A O 1
ATOM 726 N N . TYR A 1 88 ? -8.110 -4.226 8.042 1.00 84.50 88 TYR A N 1
ATOM 727 C CA . TYR A 1 88 ? -8.588 -4.759 6.777 1.00 84.50 88 TYR A CA 1
ATOM 728 C C . TYR A 1 88 ? -9.667 -5.834 6.977 1.00 84.50 88 TYR A C 1
ATOM 730 O O . TYR A 1 88 ? -10.712 -5.772 6.334 1.00 84.50 88 TYR A O 1
ATOM 738 N N . GLU A 1 89 ? -9.490 -6.754 7.928 1.00 84.00 89 GLU A N 1
ATOM 739 C CA . GLU A 1 89 ? -10.502 -7.758 8.294 1.00 84.00 89 GLU A CA 1
ATOM 740 C C . GLU A 1 89 ? -11.754 -7.149 8.935 1.00 84.00 89 GLU A C 1
ATOM 742 O O . GLU A 1 89 ? -12.860 -7.661 8.765 1.00 84.00 89 GLU A O 1
ATOM 747 N N . THR A 1 90 ? -11.586 -6.060 9.685 1.00 83.44 90 THR A N 1
ATOM 748 C CA . THR A 1 90 ? -12.686 -5.407 10.407 1.00 83.44 90 THR A CA 1
ATOM 749 C C . THR A 1 90 ? -13.558 -4.568 9.478 1.00 83.44 90 THR A C 1
ATOM 751 O O . THR A 1 90 ? -14.779 -4.541 9.628 1.00 83.44 90 THR A O 1
ATOM 754 N N . ILE A 1 91 ? -12.929 -3.848 8.551 1.00 80.50 91 ILE A N 1
ATOM 755 C CA . ILE A 1 91 ? -13.571 -2.824 7.726 1.00 80.50 91 ILE A CA 1
ATOM 756 C C . ILE A 1 91 ? -13.911 -3.375 6.327 1.00 80.50 91 ILE A C 1
ATOM 758 O O . ILE A 1 91 ? -14.919 -2.987 5.738 1.00 80.50 91 ILE A O 1
ATOM 762 N N . GLY A 1 92 ? -13.107 -4.310 5.813 1.00 73.50 92 GLY A N 1
ATOM 763 C CA . GLY A 1 92 ? -13.251 -4.903 4.485 1.00 73.50 92 GLY A CA 1
ATOM 764 C C . GLY A 1 92 ? -12.562 -4.109 3.366 1.00 73.50 92 GLY A C 1
ATOM 765 O O . GLY A 1 92 ? -12.304 -2.908 3.478 1.00 73.50 92 GLY A O 1
ATOM 766 N N . LEU A 1 93 ? -12.283 -4.794 2.247 1.00 71.81 93 LEU A N 1
ATOM 767 C CA . LEU A 1 93 ? -11.529 -4.267 1.094 1.00 71.81 93 LEU A CA 1
ATOM 768 C C . LEU A 1 93 ? -12.167 -3.018 0.458 1.00 71.81 93 LEU A C 1
ATOM 770 O O . LEU A 1 93 ? -11.465 -2.199 -0.127 1.00 71.81 93 LEU A O 1
ATOM 774 N N . GLU A 1 94 ? -13.479 -2.830 0.595 1.00 77.12 94 GLU A N 1
ATOM 775 C CA . GLU A 1 94 ? -14.208 -1.702 -0.005 1.00 77.12 94 GLU A CA 1
ATOM 776 C C . GLU A 1 94 ? -13.746 -0.330 0.516 1.00 77.12 94 GLU A C 1
ATOM 778 O O . GLU A 1 94 ? -13.920 0.683 -0.161 1.00 77.12 94 GLU A O 1
ATOM 783 N N . LEU A 1 95 ? -13.124 -0.291 1.699 1.00 82.50 95 LEU A N 1
ATOM 784 C CA . LEU A 1 95 ? -12.615 0.931 2.327 1.00 82.50 95 LEU A CA 1
ATOM 785 C C . LEU A 1 95 ? -11.082 1.020 2.319 1.00 82.50 95 LEU A C 1
ATOM 787 O O . LEU A 1 95 ? -10.509 1.881 2.991 1.00 82.50 95 LEU A O 1
ATOM 791 N N . PHE A 1 96 ? -10.413 0.185 1.521 1.00 86.00 96 PHE A N 1
ATOM 792 C CA . PHE A 1 96 ? -8.976 0.259 1.279 1.00 86.00 96 PHE A CA 1
ATOM 793 C C . PHE A 1 96 ? -8.682 0.528 -0.198 1.00 86.00 96 PHE A C 1
ATOM 795 O O . PHE A 1 96 ? -9.183 -0.145 -1.095 1.00 86.00 96 PHE A O 1
ATOM 802 N N . SER A 1 97 ? -7.806 1.497 -0.453 1.00 85.94 97 SER A N 1
ATOM 803 C CA . SER A 1 97 ? -7.236 1.744 -1.777 1.00 85.94 97 SER A CA 1
ATOM 804 C C . SER A 1 97 ? -5.827 1.174 -1.825 1.00 85.94 97 SER A C 1
ATOM 806 O O . SER A 1 97 ? -5.002 1.508 -0.977 1.00 85.94 97 SER A O 1
ATOM 808 N N . ILE A 1 98 ? -5.555 0.307 -2.798 1.00 86.94 98 ILE A N 1
ATOM 809 C CA . ILE A 1 98 ? -4.219 -0.237 -3.064 1.00 86.94 98 ILE A CA 1
ATOM 810 C C . ILE A 1 98 ? -3.894 0.095 -4.511 1.00 86.94 98 ILE A C 1
ATOM 812 O O . ILE A 1 98 ? -4.521 -0.456 -5.424 1.00 86.94 98 ILE A O 1
ATOM 816 N N . ASP A 1 99 ? -2.955 1.016 -4.694 1.00 86.06 99 ASP A N 1
ATOM 817 C CA . ASP A 1 99 ? -2.643 1.635 -5.977 1.00 86.06 99 ASP A CA 1
ATOM 818 C C . ASP A 1 99 ? -1.155 1.979 -6.118 1.00 86.06 99 ASP A C 1
ATOM 820 O O . ASP A 1 99 ? -0.406 2.062 -5.142 1.00 86.06 99 ASP A O 1
ATOM 824 N N . ALA A 1 100 ? -0.724 2.156 -7.367 1.00 86.94 100 ALA A N 1
ATOM 825 C CA . ALA A 1 100 ? 0.612 2.627 -7.698 1.00 86.94 100 ALA A CA 1
ATOM 826 C C . ALA A 1 100 ? 0.732 4.110 -7.323 1.00 86.94 100 ALA A C 1
ATOM 828 O O . ALA A 1 100 ? 0.011 4.950 -7.860 1.00 86.94 100 ALA A O 1
ATOM 829 N N . TYR A 1 101 ? 1.642 4.431 -6.409 1.00 88.31 101 TYR A N 1
ATOM 830 C CA . TYR A 1 101 ? 1.860 5.794 -5.935 1.00 88.31 101 TYR A CA 1
ATOM 831 C C . TYR A 1 101 ? 2.860 6.553 -6.797 1.00 88.31 101 TYR A C 1
ATOM 833 O O . TYR A 1 101 ? 2.612 7.692 -7.186 1.00 88.31 101 TYR A O 1
ATOM 841 N N . LEU A 1 102 ? 3.987 5.909 -7.092 1.00 88.62 102 LEU A N 1
ATOM 842 C CA . LEU A 1 102 ? 5.069 6.472 -7.886 1.00 88.62 102 LEU A CA 1
ATOM 843 C C . LEU A 1 102 ? 5.684 5.360 -8.726 1.00 88.62 102 LEU A C 1
ATOM 845 O O . LEU A 1 102 ? 5.866 4.255 -8.227 1.00 88.62 102 LEU A O 1
ATOM 849 N N . GLN A 1 103 ? 6.023 5.657 -9.973 1.00 87.50 103 GLN A N 1
ATOM 850 C CA . GLN A 1 103 ? 6.860 4.785 -10.793 1.00 87.50 103 GLN A CA 1
ATOM 851 C C . GLN A 1 103 ? 8.283 5.329 -10.737 1.00 87.50 103 GLN A C 1
ATOM 853 O O . GLN A 1 103 ? 8.478 6.528 -10.927 1.00 87.50 103 GLN A O 1
ATOM 858 N N . ALA A 1 104 ? 9.243 4.465 -10.435 1.00 86.62 104 ALA A N 1
ATOM 859 C CA . ALA A 1 104 ? 10.652 4.809 -10.356 1.00 86.62 104 ALA A CA 1
ATOM 860 C C . ALA A 1 104 ? 11.385 4.296 -11.598 1.00 86.62 104 ALA A C 1
ATOM 862 O O . ALA A 1 104 ? 11.095 3.215 -12.114 1.00 86.62 104 ALA A O 1
ATOM 863 N N . SER A 1 105 ? 12.358 5.071 -12.055 1.00 83.94 105 SER A N 1
ATOM 864 C CA . SER A 1 105 ? 13.256 4.731 -13.162 1.00 83.94 105 SER A CA 1
ATOM 865 C C . SER A 1 105 ? 14.311 3.720 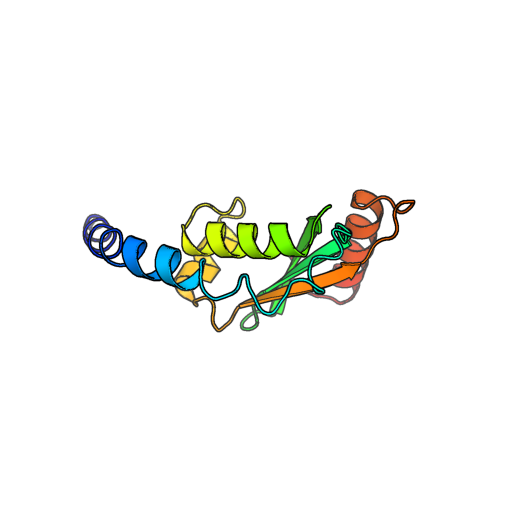-12.710 1.00 83.94 105 SER A C 1
ATOM 867 O O . SER A 1 105 ? 14.547 3.605 -11.510 1.00 83.94 105 SER A O 1
ATOM 869 N N . GLU A 1 106 ? 14.977 3.023 -13.643 1.00 77.81 106 GLU A N 1
ATOM 870 C CA . GLU A 1 106 ? 15.993 1.978 -13.369 1.00 77.81 106 GLU A CA 1
ATOM 871 C C . GLU A 1 106 ? 17.238 2.454 -12.594 1.00 77.81 106 GLU A C 1
ATOM 873 O O . GLU A 1 106 ? 17.908 1.646 -11.942 1.00 77.81 106 GLU A O 1
ATOM 878 N N . ASP A 1 107 ? 17.495 3.759 -12.559 1.00 82.06 107 ASP A N 1
ATOM 879 C CA . ASP A 1 107 ? 18.615 4.357 -11.822 1.00 82.06 107 ASP A CA 1
ATOM 880 C C . ASP A 1 107 ? 18.244 4.838 -10.406 1.00 82.06 107 ASP A C 1
ATOM 882 O O . ASP A 1 107 ? 19.123 5.135 -9.598 1.00 82.06 107 ASP A O 1
ATOM 886 N N . GLU A 1 108 ? 16.951 4.927 -10.081 1.00 86.50 108 GLU A N 1
ATOM 887 C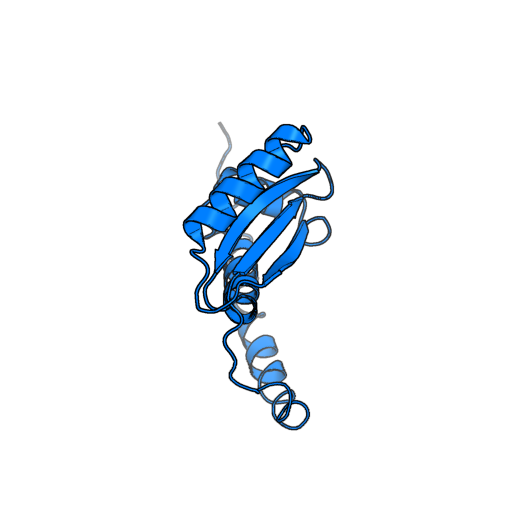 CA . GLU A 1 108 ? 16.486 5.486 -8.805 1.00 86.50 108 GLU A CA 1
ATOM 888 C C . GLU A 1 108 ? 16.431 4.437 -7.688 1.00 86.50 108 GLU A C 1
ATOM 890 O O . GLU A 1 108 ? 15.792 3.396 -7.831 1.00 86.50 108 GLU A O 1
ATOM 895 N N . ASP A 1 109 ? 17.039 4.723 -6.537 1.00 88.75 109 ASP A N 1
ATOM 896 C CA . ASP A 1 109 ? 16.999 3.819 -5.388 1.00 88.75 109 ASP A CA 1
ATOM 897 C C . ASP A 1 109 ? 15.618 3.829 -4.708 1.00 88.75 109 ASP A C 1
ATOM 899 O O . ASP A 1 109 ? 15.177 4.839 -4.148 1.00 88.75 109 ASP A O 1
ATOM 903 N N . LEU A 1 110 ? 14.934 2.679 -4.725 1.00 88.19 110 LEU A N 1
ATOM 904 C CA . LEU A 1 110 ? 13.589 2.552 -4.161 1.00 88.19 110 LEU A CA 1
ATOM 905 C C . LEU A 1 110 ? 13.545 2.814 -2.655 1.00 88.19 110 LEU A C 1
ATOM 907 O O . LEU A 1 110 ? 12.550 3.353 -2.171 1.00 88.19 110 LEU A O 1
ATOM 911 N N . GLN A 1 111 ? 14.584 2.439 -1.900 1.00 87.69 111 GLN A N 1
ATOM 912 C CA . GLN A 1 111 ? 14.601 2.680 -0.454 1.00 87.69 111 GLN A CA 1
ATOM 913 C C . GLN A 1 111 ? 14.696 4.172 -0.141 1.00 87.69 111 GLN A C 1
ATOM 915 O O . GLN A 1 111 ? 14.003 4.664 0.752 1.00 87.69 111 GLN A O 1
ATOM 920 N N . THR A 1 112 ? 15.512 4.897 -0.901 1.00 90.38 112 THR A N 1
ATOM 921 C CA . THR A 1 112 ? 15.655 6.348 -0.809 1.00 90.38 112 THR A CA 1
ATOM 922 C C . THR A 1 112 ? 14.333 7.027 -1.147 1.00 90.38 112 THR A C 1
ATOM 924 O O . THR A 1 112 ? 13.820 7.786 -0.323 1.00 90.38 112 THR A O 1
ATOM 927 N N . LEU A 1 113 ? 13.712 6.662 -2.275 1.00 90.25 113 LEU A N 1
ATOM 928 C CA . LEU A 1 113 ? 12.399 7.179 -2.671 1.00 90.25 113 LEU A CA 1
ATOM 929 C C . LEU A 1 113 ? 11.326 6.898 -1.612 1.00 90.25 113 LEU A C 1
ATOM 931 O O . LEU A 1 113 ? 10.558 7.789 -1.242 1.00 90.25 113 LEU A O 1
ATOM 935 N N . LEU A 1 114 ? 11.283 5.672 -1.083 1.00 91.81 114 LEU A N 1
ATOM 936 C CA . LEU A 1 114 ? 10.364 5.288 -0.015 1.00 91.81 114 LEU A CA 1
ATOM 937 C C . LEU A 1 114 ? 10.561 6.180 1.216 1.00 91.81 114 LEU A C 1
ATOM 939 O O . LEU A 1 114 ? 9.587 6.706 1.755 1.00 91.81 114 LEU A O 1
ATOM 943 N N . ALA A 1 115 ? 11.805 6.373 1.656 1.00 90.56 115 ALA A N 1
ATOM 944 C CA . ALA A 1 115 ? 12.127 7.173 2.831 1.00 90.56 115 ALA A CA 1
ATOM 945 C C . ALA A 1 115 ? 11.773 8.657 2.636 1.00 90.56 115 ALA A C 1
ATOM 947 O O . ALA A 1 115 ? 11.201 9.277 3.538 1.00 90.56 115 ALA A O 1
ATOM 948 N N . GLU A 1 116 ? 12.076 9.230 1.471 1.00 91.69 116 GLU A N 1
ATOM 949 C CA . GLU A 1 116 ? 11.741 10.618 1.138 1.00 91.69 116 GLU A CA 1
ATOM 950 C C . GLU A 1 116 ? 10.230 10.844 1.104 1.00 91.69 116 GLU A C 1
ATOM 952 O O . GLU A 1 116 ? 9.719 11.758 1.760 1.00 91.69 116 GLU A O 1
ATOM 957 N N . HIS A 1 117 ? 9.490 9.972 0.422 1.00 90.19 117 HIS A N 1
ATOM 958 C CA . HIS A 1 117 ? 8.038 10.087 0.354 1.00 90.19 117 HIS A CA 1
ATOM 959 C C . HIS A 1 117 ? 7.364 9.810 1.695 1.00 90.19 117 HIS A C 1
ATOM 961 O O . HIS A 1 117 ? 6.406 10.499 2.046 1.00 90.19 117 HIS A O 1
ATOM 967 N N . THR A 1 118 ? 7.895 8.884 2.492 1.00 89.44 118 THR A N 1
ATOM 968 C CA . THR A 1 118 ? 7.414 8.648 3.859 1.00 89.44 118 THR A CA 1
ATOM 969 C C . THR A 1 118 ? 7.567 9.909 4.708 1.00 89.44 118 THR A C 1
ATOM 971 O O . THR A 1 118 ? 6.608 10.337 5.350 1.00 89.44 118 THR A O 1
ATOM 974 N N . LYS A 1 119 ? 8.729 10.576 4.653 1.00 89.25 119 LYS A N 1
ATOM 975 C CA . LYS A 1 119 ? 8.948 11.861 5.340 1.00 89.25 119 LYS A CA 1
ATOM 976 C C . LYS A 1 119 ? 7.992 12.946 4.854 1.00 89.25 119 LYS A C 1
ATOM 978 O O . LYS A 1 119 ? 7.455 13.686 5.674 1.00 89.25 119 LYS A O 1
ATOM 983 N N . HIS A 1 120 ? 7.762 13.037 3.547 1.00 88.88 120 HIS A N 1
ATOM 984 C CA . HIS A 1 120 ? 6.852 14.025 2.977 1.00 88.88 120 HIS A CA 1
ATOM 985 C C . HIS A 1 120 ? 5.408 13.821 3.459 1.00 88.88 120 HIS A C 1
ATOM 987 O O . HIS A 1 120 ? 4.747 14.773 3.866 1.00 88.88 120 HIS A O 1
ATOM 993 N N . LEU A 1 121 ? 4.927 12.578 3.481 1.00 86.94 121 LEU A N 1
ATOM 994 C CA . LEU A 1 121 ? 3.588 12.257 3.976 1.00 86.94 121 LEU A CA 1
ATOM 995 C C . LEU A 1 121 ? 3.457 12.514 5.488 1.00 86.94 121 LEU A C 1
ATOM 997 O O . LEU A 1 121 ? 2.447 13.059 5.930 1.00 86.94 121 LEU A O 1
ATOM 1001 N N . LEU A 1 122 ? 4.495 12.210 6.275 1.00 86.00 122 LEU A N 1
ATOM 1002 C CA . LEU A 1 122 ? 4.539 12.566 7.698 1.00 86.00 122 LEU A CA 1
ATOM 1003 C C . LEU A 1 122 ? 4.501 14.088 7.907 1.00 86.00 122 LEU A C 1
ATOM 1005 O O . LEU A 1 122 ? 3.786 14.570 8.784 1.00 86.00 122 LEU A O 1
ATOM 1009 N N . ALA A 1 123 ? 5.206 14.861 7.074 1.00 87.44 123 ALA A N 1
ATOM 1010 C CA . ALA A 1 123 ? 5.160 16.325 7.107 1.00 87.44 123 ALA A CA 1
ATOM 1011 C C . ALA A 1 123 ? 3.765 16.877 6.757 1.00 87.44 123 ALA A C 1
ATOM 1013 O O . ALA A 1 123 ? 3.359 17.918 7.270 1.00 87.44 123 ALA A O 1
ATOM 1014 N N . GLN A 1 124 ? 2.994 16.149 5.945 1.00 85.44 124 GLN A N 1
ATOM 1015 C CA . GLN A 1 124 ? 1.592 16.451 5.644 1.00 85.44 124 GLN A CA 1
ATOM 1016 C C . GLN A 1 124 ? 0.617 16.042 6.763 1.00 85.44 124 GLN A C 1
ATOM 1018 O O . GLN A 1 124 ? -0.594 16.140 6.577 1.00 85.44 124 GLN A O 1
ATOM 1023 N N . SER A 1 125 ? 1.116 15.614 7.930 1.00 80.31 125 SER A N 1
ATOM 1024 C CA . SER A 1 125 ? 0.305 15.128 9.058 1.00 80.31 125 SER A CA 1
ATOM 1025 C C . SER A 1 125 ? -0.575 13.921 8.707 1.00 80.31 125 SER A C 1
ATOM 1027 O O . SER A 1 125 ? -1.622 13.709 9.321 1.00 80.31 125 SER A O 1
ATOM 1029 N N . LEU A 1 126 ? -0.164 13.122 7.717 1.00 82.50 126 LEU A N 1
ATOM 1030 C CA . LEU A 1 126 ? -0.834 11.868 7.391 1.00 82.50 126 LEU A CA 1
ATOM 1031 C C . LEU A 1 126 ? -0.386 10.781 8.368 1.00 82.50 126 LEU A C 1
ATOM 1033 O O . LEU A 1 126 ? 0.796 10.657 8.693 1.00 82.50 126 LEU A O 1
ATOM 1037 N N . LEU A 1 127 ? -1.348 9.991 8.841 1.00 83.19 127 LEU A N 1
ATOM 1038 C CA . LEU A 1 127 ? -1.072 8.882 9.744 1.00 83.19 127 LEU A CA 1
ATOM 1039 C C . LEU A 1 127 ? -0.447 7.728 8.954 1.00 83.19 127 LEU A C 1
ATOM 1041 O O . LEU A 1 127 ? -0.989 7.297 7.939 1.00 83.19 127 LEU A O 1
ATOM 1045 N N . MET A 1 128 ? 0.686 7.227 9.433 1.00 85.56 128 MET A N 1
ATOM 1046 C CA . MET A 1 128 ? 1.364 6.055 8.877 1.00 85.56 128 MET A CA 1
ATOM 1047 C C . MET A 1 128 ? 1.012 4.798 9.682 1.00 85.56 128 MET A C 1
ATOM 1049 O O . MET A 1 128 ? 0.597 4.901 10.846 1.00 85.56 128 MET A O 1
ATOM 1053 N N . TYR A 1 129 ? 1.136 3.636 9.041 1.00 79.94 129 TYR A N 1
ATOM 1054 C CA . TYR A 1 129 ? 1.103 2.326 9.701 1.00 79.94 129 TYR A CA 1
ATOM 1055 C C . TYR A 1 129 ? 2.469 1.913 10.244 1.00 79.94 129 TYR A C 1
ATOM 1057 O O . TYR A 1 129 ? 3.490 2.414 9.722 1.00 79.94 129 TYR A O 1
#